Protein AF-A0AB33XSW5-F1 (afdb_monomer_lite)

Secondary structure (DSSP, 8-state):
-EEEETTEEE-EEE-SSS--SSSEEEEEEEE-TTTS-TTS--EEEEEEETTEEEEEEE---S--TT-EEEEEE-S-HHHHHHHHHHHHT-

pLDDT: mean 94.44, std 6.68, range [52.97, 98.75]

Structure (mmCIF, N/CA/C/O backbone):
data_AF-A0AB33XSW5-F1
#
_entry.id   AF-A0AB33XSW5-F1
#
loop_
_atom_site.group_PDB
_atom_site.id
_atom_site.type_symbol
_atom_site.label_atom_id
_atom_site.label_alt_id
_atom_site.label_comp_id
_atom_site.label_asym_id
_atom_site.label_entity_id
_atom_site.label_seq_id
_atom_site.pdbx_PDB_ins_code
_atom_site.Cartn_x
_atom_site.Cartn_y
_atom_site.Cartn_z
_atom_site.occupancy
_atom_site.B_iso_or_equiv
_atom_site.auth_seq_id
_atom_site.auth_comp_id
_atom_site.auth_asym_id
_atom_site.auth_atom_id
_atom_site.pdbx_PDB_model_num
ATOM 1 N N . MET A 1 1 ? 5.448 15.046 -5.274 1.00 81.62 1 MET A N 1
ATOM 2 C CA . MET A 1 1 ? 5.174 13.638 -5.611 1.00 81.62 1 MET A CA 1
ATOM 3 C C . MET A 1 1 ? 4.123 13.118 -4.647 1.00 81.62 1 MET A C 1
ATOM 5 O O . MET A 1 1 ? 4.312 13.270 -3.447 1.00 81.62 1 MET A O 1
ATOM 9 N N . ALA A 1 2 ? 3.008 12.603 -5.161 1.00 93.88 2 ALA A N 1
ATOM 10 C CA . ALA A 1 2 ? 1.927 12.011 -4.366 1.00 93.88 2 ALA A CA 1
ATOM 11 C C . ALA A 1 2 ? 1.881 10.493 -4.591 1.00 93.88 2 ALA A C 1
ATOM 13 O O . ALA A 1 2 ? 2.408 10.008 -5.591 1.00 93.88 2 ALA A O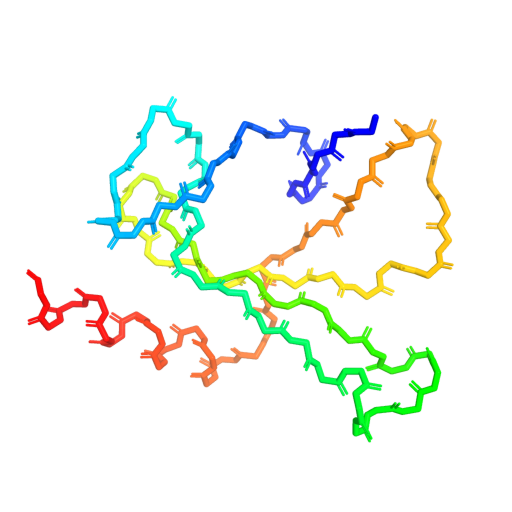 1
ATOM 14 N N . MET A 1 3 ? 1.250 9.757 -3.678 1.00 96.62 3 MET A N 1
ATOM 15 C CA . MET A 1 3 ? 0.895 8.355 -3.906 1.00 96.62 3 MET A CA 1
ATOM 16 C C . MET A 1 3 ? -0.465 8.299 -4.601 1.00 96.62 3 MET A C 1
ATOM 18 O O . MET A 1 3 ? -1.379 9.035 -4.222 1.00 96.62 3 MET A O 1
ATOM 22 N N . ALA A 1 4 ? -0.604 7.412 -5.580 1.00 97.69 4 ALA A N 1
ATOM 23 C CA . ALA A 1 4 ? -1.874 7.125 -6.231 1.00 97.69 4 ALA A CA 1
ATOM 24 C C . ALA A 1 4 ? -2.208 5.635 -6.140 1.00 97.69 4 ALA A C 1
ATOM 26 O O . ALA A 1 4 ? -1.307 4.799 -6.163 1.00 97.69 4 ALA A O 1
ATOM 27 N N . VAL A 1 5 ? -3.498 5.311 -6.049 1.00 97.69 5 VAL A N 1
ATOM 28 C CA . VAL A 1 5 ? -4.010 3.941 -6.182 1.00 97.69 5 VAL A CA 1
ATOM 29 C C . VAL A 1 5 ? -4.957 3.915 -7.374 1.00 97.69 5 VAL A C 1
ATOM 31 O O . VAL A 1 5 ? -5.9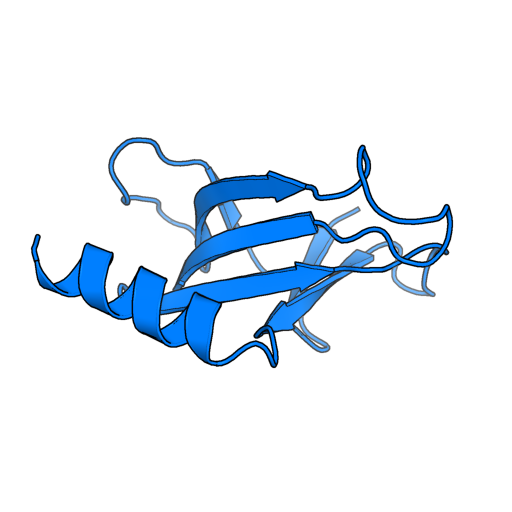88 4.588 -7.356 1.00 97.69 5 VAL A O 1
ATOM 34 N N . GLY A 1 6 ? -4.587 3.183 -8.427 1.00 94.31 6 GLY A N 1
ATOM 35 C CA . GLY A 1 6 ? -5.211 3.359 -9.740 1.00 94.31 6 GLY A CA 1
ATOM 36 C C . GLY A 1 6 ? -5.022 4.796 -10.237 1.00 94.31 6 GLY A C 1
ATOM 37 O O . GLY A 1 6 ? -3.923 5.341 -10.139 1.00 94.31 6 GLY A O 1
ATOM 38 N N . ASP A 1 7 ? -6.095 5.433 -10.704 1.00 91.69 7 ASP A N 1
ATOM 39 C CA . ASP A 1 7 ? -6.049 6.775 -11.313 1.00 91.69 7 ASP A CA 1
ATOM 40 C C . ASP A 1 7 ? -6.328 7.919 -10.321 1.00 91.69 7 ASP A C 1
ATOM 42 O O . ASP A 1 7 ? -6.611 9.052 -10.712 1.00 91.69 7 ASP A O 1
ATOM 46 N N . LYS A 1 8 ? -6.273 7.639 -9.013 1.00 95.56 8 LYS A N 1
ATOM 47 C CA . LYS A 1 8 ? -6.611 8.601 -7.958 1.00 95.56 8 LYS A CA 1
ATOM 48 C C . LYS A 1 8 ? -5.434 8.807 -7.009 1.00 95.56 8 LYS A C 1
ATOM 50 O O . LYS A 1 8 ? -4.927 7.845 -6.435 1.00 95.56 8 LYS A O 1
ATOM 55 N N . ALA A 1 9 ? -5.054 10.064 -6.777 1.00 97.31 9 ALA A N 1
ATOM 56 C CA . ALA A 1 9 ? -4.159 10.432 -5.681 1.00 97.31 9 ALA A CA 1
ATOM 57 C C . ALA A 1 9 ? -4.846 10.230 -4.318 1.00 97.31 9 ALA A C 1
ATOM 59 O O . ALA A 1 9 ? -6.007 10.606 -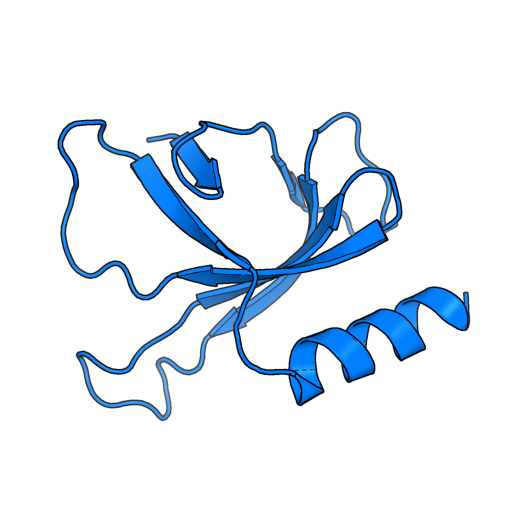4.143 1.00 97.31 9 ALA A O 1
ATOM 60 N N . VAL A 1 10 ? -4.129 9.659 -3.349 1.00 97.75 10 VAL A N 1
ATOM 61 C CA . VAL A 1 10 ? -4.685 9.266 -2.042 1.00 97.75 10 VAL A CA 1
ATOM 62 C C . VAL A 1 10 ? -3.867 9.831 -0.885 1.00 97.75 10 VAL A C 1
ATOM 64 O O . VAL A 1 10 ? -2.666 10.085 -1.014 1.00 97.75 10 VAL A O 1
ATOM 67 N N . THR A 1 11 ? -4.508 10.008 0.271 1.00 97.94 11 THR A N 1
ATOM 68 C CA . THR A 1 11 ? -3.796 10.288 1.524 1.00 97.94 11 THR A CA 1
ATOM 69 C C . THR A 1 11 ? -3.368 8.980 2.176 1.00 97.94 11 THR A C 1
ATOM 71 O O . THR A 1 11 ? -4.095 7.986 2.152 1.00 97.94 11 THR A O 1
ATOM 74 N N . TRP A 1 12 ? -2.183 8.976 2.774 1.00 97.75 12 TRP A N 1
ATOM 75 C CA . TRP A 1 12 ? -1.634 7.797 3.429 1.00 97.75 12 TRP A CA 1
ATOM 76 C C . TRP A 1 12 ? -0.731 8.192 4.591 1.00 97.75 12 TRP A C 1
ATOM 78 O O . TRP A 1 12 ? -0.157 9.284 4.600 1.00 97.75 12 TRP A O 1
ATOM 88 N N . ALA A 1 13 ? -0.591 7.295 5.560 1.00 97.56 13 ALA A N 1
ATOM 89 C CA . ALA A 1 13 ? 0.350 7.444 6.659 1.00 97.56 13 ALA A CA 1
ATOM 90 C C . ALA A 1 13 ? 0.836 6.071 7.145 1.00 97.56 13 ALA A C 1
ATOM 92 O O . ALA A 1 13 ? 0.034 5.135 7.221 1.00 97.56 13 ALA A O 1
ATOM 93 N N . PRO A 1 14 ? 2.125 5.926 7.500 1.00 97.31 14 PRO A N 1
ATOM 94 C CA . PRO A 1 14 ? 2.589 4.754 8.225 1.00 97.31 14 PRO A CA 1
ATOM 95 C C . PRO A 1 14 ? 2.017 4.745 9.647 1.00 97.31 14 PRO A C 1
ATOM 97 O O . PRO A 1 14 ? 1.865 5.797 10.269 1.00 97.31 14 PRO A O 1
ATOM 100 N N . SER A 1 15 ? 1.727 3.560 10.177 1.00 97.38 15 SER A N 1
ATOM 101 C CA . SER A 1 15 ? 1.246 3.382 11.546 1.00 97.38 15 SER A CA 1
ATOM 102 C C . SER A 1 15 ? 1.744 2.070 12.135 1.00 97.38 15 SER A C 1
ATOM 104 O O . SER A 1 15 ? 1.656 1.019 11.505 1.00 97.38 15 SER A O 1
ATOM 106 N N . THR A 1 16 ? 2.232 2.126 13.372 1.00 95.00 16 THR A N 1
ATOM 107 C CA . THR A 1 16 ? 2.615 0.944 14.158 1.00 95.00 16 THR A CA 1
ATOM 108 C C . THR A 1 16 ? 1.443 0.361 14.947 1.00 95.00 16 THR A C 1
ATOM 110 O O . THR A 1 16 ? 1.553 -0.750 15.457 1.00 95.00 16 THR A O 1
ATOM 113 N N . THR A 1 17 ? 0.328 1.091 15.051 1.00 93.94 17 THR A N 1
ATOM 114 C CA . THR A 1 17 ? -0.887 0.667 15.767 1.00 93.94 17 THR A CA 1
ATOM 115 C C . THR A 1 17 ? -2.013 0.244 14.826 1.00 93.94 17 THR A C 1
ATOM 117 O O . THR A 1 17 ? -3.017 -0.290 15.279 1.00 93.94 17 THR A O 1
ATOM 120 N N . GLY A 1 18 ? -1.872 0.492 13.520 1.00 93.69 18 GLY A N 1
ATOM 121 C CA . GLY A 1 18 ? -2.940 0.275 12.542 1.00 93.69 18 GLY A CA 1
ATOM 122 C C . GLY A 1 18 ? -3.971 1.406 12.479 1.00 93.69 18 GLY A C 1
ATOM 123 O O . GLY A 1 18 ? -4.915 1.321 11.699 1.00 93.69 18 GLY A O 1
ATOM 124 N N . GLU A 1 19 ? -3.779 2.488 13.236 1.00 94.38 19 GLU A N 1
ATOM 125 C CA . GLU A 1 19 ? -4.662 3.657 13.224 1.00 94.38 19 GLU A CA 1
ATOM 126 C C . GLU A 1 19 ? -4.014 4.851 12.510 1.00 94.38 19 GLU A C 1
ATOM 128 O O . GLU A 1 19 ? -2.829 5.138 12.705 1.00 94.38 19 GLU A O 1
ATOM 133 N N . SER A 1 20 ? -4.791 5.562 11.686 1.00 95.62 20 SER A N 1
ATOM 134 C CA . SER A 1 20 ? -4.435 6.869 11.121 1.00 95.62 20 SER A CA 1
ATOM 135 C C . SER A 1 20 ? -5.687 7.637 10.660 1.00 95.62 20 SER A C 1
ATOM 137 O O . SER A 1 20 ? -6.756 7.051 10.505 1.00 95.62 20 SER A O 1
ATOM 139 N N . ASN A 1 21 ? -5.541 8.939 10.385 1.00 95.94 21 ASN A N 1
ATOM 140 C CA . ASN A 1 21 ? -6.596 9.796 9.814 1.00 95.94 21 ASN A CA 1
ATOM 141 C C . ASN A 1 21 ? -6.521 9.898 8.275 1.00 95.94 21 ASN A C 1
ATOM 143 O O . ASN A 1 21 ? -6.950 10.894 7.694 1.00 95.94 21 ASN A O 1
ATOM 147 N N . THR A 1 22 ? -5.913 8.913 7.612 1.00 96.94 22 THR A N 1
ATOM 148 C CA . THR A 1 22 ? -5.698 8.912 6.155 1.00 96.94 22 THR A CA 1
ATOM 149 C C . THR A 1 22 ? -6.482 7.799 5.468 1.00 96.94 22 THR A C 1
ATOM 151 O O . THR A 1 22 ? -6.921 6.856 6.123 1.00 96.94 22 THR A O 1
ATOM 154 N N . GLU A 1 23 ? -6.672 7.903 4.149 1.00 97.75 23 GLU A N 1
ATOM 155 C CA . GLU A 1 23 ? -7.410 6.899 3.368 1.00 97.75 23 GLU A CA 1
ATOM 156 C C . GLU A 1 23 ? -6.731 5.520 3.448 1.00 97.75 23 GLU A C 1
ATOM 158 O O . GLU A 1 23 ? -7.408 4.510 3.640 1.00 97.75 23 GLU A O 1
ATOM 163 N N . TYR A 1 24 ? -5.394 5.483 3.392 1.00 98.31 24 TYR A N 1
ATOM 164 C CA . TYR A 1 24 ? -4.598 4.261 3.533 1.00 98.31 24 TYR A CA 1
ATOM 165 C C . TYR A 1 24 ? -3.646 4.331 4.729 1.00 98.31 24 TYR A C 1
ATOM 167 O O . TYR A 1 24 ? -2.653 5.057 4.721 1.00 98.31 24 TYR A O 1
ATOM 175 N N . THR A 1 25 ? -3.886 3.487 5.731 1.00 98.38 25 THR A N 1
ATOM 176 C CA . THR A 1 25 ? -2.940 3.289 6.836 1.00 98.38 25 THR A CA 1
ATOM 177 C C . THR A 1 25 ? -1.940 2.203 6.460 1.00 98.38 25 THR A C 1
ATOM 179 O O . THR A 1 25 ? -2.340 1.059 6.272 1.00 98.38 25 THR A O 1
ATOM 182 N N . ILE A 1 26 ? -0.652 2.522 6.350 1.00 98.38 26 ILE A N 1
ATOM 183 C CA . ILE A 1 26 ? 0.399 1.556 5.996 1.00 98.38 26 ILE A CA 1
ATOM 184 C C . ILE A 1 26 ? 0.953 0.925 7.273 1.00 98.38 26 ILE A C 1
ATOM 186 O O . ILE A 1 26 ? 1.519 1.621 8.111 1.00 98.38 26 ILE A O 1
ATOM 190 N N . VAL A 1 27 ? 0.822 -0.393 7.409 1.00 97.88 27 VAL A N 1
ATOM 191 C CA . VAL A 1 27 ? 1.255 -1.134 8.609 1.00 97.88 27 VAL A CA 1
ATOM 192 C C . VAL A 1 27 ? 2.533 -1.940 8.389 1.00 97.88 27 VAL A C 1
ATOM 194 O O . VAL A 1 27 ? 3.234 -2.257 9.344 1.00 97.88 27 VAL A O 1
ATOM 197 N N . ALA A 1 28 ? 2.873 -2.245 7.135 1.00 98.06 28 ALA A N 1
ATOM 198 C CA . ALA A 1 28 ? 4.160 -2.828 6.775 1.00 98.06 28 ALA A CA 1
ATOM 199 C C . ALA A 1 28 ? 4.538 -2.495 5.327 1.00 98.06 28 ALA A C 1
ATOM 201 O O . ALA A 1 28 ? 3.676 -2.276 4.472 1.00 98.06 28 ALA A O 1
ATOM 202 N N . ILE A 1 29 ? 5.842 -2.488 5.056 1.00 97.94 29 ILE A N 1
ATOM 203 C CA . ILE A 1 29 ? 6.421 -2.257 3.731 1.00 97.94 29 ILE A CA 1
ATOM 204 C C . ILE A 1 29 ? 7.413 -3.381 3.444 1.00 97.94 29 ILE A C 1
ATOM 206 O O . ILE A 1 29 ? 8.234 -3.717 4.296 1.00 97.94 29 ILE A O 1
ATOM 210 N N . HIS A 1 30 ? 7.354 -3.945 2.241 1.00 97.00 30 HIS A N 1
ATOM 211 C CA . HIS A 1 30 ? 8.293 -4.958 1.772 1.00 97.00 30 HIS A CA 1
ATOM 212 C C . HIS A 1 30 ? 8.812 -4.610 0.376 1.00 97.00 30 HIS A C 1
ATOM 214 O O . HIS A 1 30 ? 8.074 -4.073 -0.447 1.00 97.00 30 HIS A O 1
ATOM 220 N N . SER A 1 31 ? 10.072 -4.940 0.096 1.00 95.81 31 SER A N 1
ATOM 221 C CA . SER A 1 31 ? 10.640 -4.875 -1.248 1.00 95.81 31 SER A CA 1
ATOM 222 C C . SER A 1 31 ? 11.429 -6.144 -1.540 1.00 95.81 31 SER A C 1
ATOM 224 O O . SER A 1 31 ? 12.214 -6.599 -0.709 1.00 95.81 31 SER A O 1
ATOM 226 N N . ASP A 1 32 ? 11.242 -6.680 -2.741 1.00 94.25 32 ASP A N 1
ATOM 227 C CA . ASP A 1 32 ? 11.959 -7.845 -3.265 1.00 94.25 32 ASP A CA 1
ATOM 228 C C . ASP A 1 32 ? 13.190 -7.440 -4.103 1.00 94.25 32 ASP A C 1
ATOM 230 O O . ASP A 1 32 ? 13.848 -8.280 -4.713 1.00 94.25 32 ASP A O 1
ATOM 234 N N . ALA A 1 33 ? 13.568 -6.155 -4.078 1.00 92.62 33 ALA A N 1
ATOM 235 C CA . ALA A 1 33 ? 14.639 -5.574 -4.887 1.00 92.62 33 ALA A CA 1
ATOM 236 C C . ALA A 1 33 ? 16.025 -6.225 -4.718 1.00 92.62 33 ALA A C 1
ATOM 238 O O . ALA A 1 33 ? 16.902 -6.003 -5.558 1.00 92.62 33 ALA A O 1
ATOM 239 N N . ALA A 1 34 ? 16.239 -6.968 -3.629 1.00 93.56 34 ALA A N 1
ATOM 240 C CA . ALA A 1 34 ? 17.459 -7.730 -3.374 1.00 93.56 34 ALA A CA 1
ATOM 241 C C . ALA A 1 34 ? 17.517 -9.065 -4.142 1.00 93.56 34 ALA A C 1
ATOM 243 O O . ALA A 1 34 ? 18.603 -9.610 -4.316 1.00 93.56 34 ALA A O 1
ATOM 244 N N . HIS A 1 35 ? 16.371 -9.581 -4.592 1.00 93.06 35 HIS A N 1
ATOM 245 C CA . HIS A 1 35 ? 16.232 -10.904 -5.207 1.00 93.06 35 HIS A CA 1
ATOM 246 C C . HIS A 1 35 ? 15.726 -10.840 -6.653 1.00 93.06 35 HIS A C 1
ATOM 248 O O . HIS A 1 35 ? 16.007 -11.746 -7.432 1.00 93.06 35 HIS A O 1
ATOM 254 N N . GLU A 1 36 ? 15.033 -9.764 -7.031 1.00 93.38 36 GLU A N 1
ATOM 255 C CA . GLU A 1 36 ? 14.495 -9.582 -8.379 1.00 93.38 36 GLU A CA 1
ATOM 256 C C . GLU A 1 36 ? 15.477 -8.858 -9.327 1.00 93.38 36 GLU A C 1
ATOM 258 O O . GLU A 1 36 ? 16.227 -7.960 -8.906 1.00 93.38 36 GLU A O 1
ATOM 263 N N . PRO A 1 37 ? 15.470 -9.189 -10.637 1.00 90.25 37 PRO A N 1
ATOM 264 C CA . PRO A 1 37 ? 16.255 -8.474 -11.637 1.00 90.25 37 PRO A CA 1
ATOM 265 C C . PRO A 1 37 ? 15.812 -7.009 -11.717 1.00 90.25 37 PRO A C 1
ATOM 267 O O . PRO A 1 37 ? 14.719 -6.655 -11.296 1.00 90.25 37 PRO A O 1
ATOM 270 N N . CYS A 1 38 ? 16.642 -6.136 -12.297 1.00 81.25 38 CYS A N 1
ATOM 271 C CA . CYS A 1 38 ? 16.452 -4.676 -12.251 1.00 81.25 38 CYS A CA 1
ATOM 272 C C . CYS A 1 38 ? 15.029 -4.190 -12.612 1.00 81.25 38 CYS A C 1
ATOM 274 O O . CYS A 1 38 ? 14.524 -3.271 -11.975 1.00 81.25 38 CYS A O 1
ATOM 276 N N . LEU A 1 39 ? 14.368 -4.831 -13.582 1.00 86.56 39 LEU A N 1
ATOM 277 C CA . LEU A 1 39 ? 13.010 -4.484 -14.026 1.00 86.56 39 LEU A CA 1
ATOM 278 C C . LEU A 1 39 ? 11.897 -5.318 -13.364 1.00 86.56 39 LEU A C 1
ATOM 280 O O . LEU A 1 39 ? 10.725 -5.044 -13.589 1.00 86.56 39 LEU A O 1
ATOM 284 N N . GLY A 1 40 ? 12.243 -6.319 -12.555 1.00 89.81 40 GLY A N 1
ATOM 285 C CA . GLY A 1 40 ? 11.314 -7.199 -11.837 1.00 89.81 40 GLY A CA 1
ATOM 286 C C . GLY A 1 40 ? 11.017 -6.762 -10.402 1.00 89.81 40 GLY A C 1
ATOM 287 O O . GLY A 1 40 ? 10.363 -7.495 -9.679 1.00 89.81 40 GLY A O 1
ATOM 288 N N . LYS A 1 41 ? 11.535 -5.611 -9.961 1.00 94.31 41 LYS A N 1
ATOM 289 C CA . LYS A 1 41 ? 11.504 -5.199 -8.552 1.00 94.31 41 LYS A CA 1
ATOM 290 C C . LYS A 1 41 ? 10.179 -4.562 -8.177 1.00 94.31 41 LYS A C 1
ATOM 292 O O . LYS A 1 41 ? 9.749 -3.607 -8.820 1.00 94.31 41 LYS A O 1
ATOM 297 N N . HIS A 1 42 ? 9.618 -5.000 -7.065 1.00 96.31 42 HIS A N 1
ATOM 298 C CA . HIS A 1 42 ? 8.381 -4.503 -6.503 1.00 96.31 42 HIS A CA 1
ATOM 299 C C . HIS A 1 42 ? 8.606 -3.833 -5.146 1.00 96.31 42 HIS A C 1
ATOM 301 O O . HIS A 1 42 ? 9.542 -4.120 -4.385 1.00 96.31 42 HIS A O 1
ATOM 307 N N . ILE A 1 43 ? 7.667 -2.953 -4.817 1.00 97.25 43 ILE A N 1
ATOM 308 C CA . ILE A 1 43 ? 7.425 -2.490 -3.455 1.00 97.25 43 ILE A CA 1
ATOM 309 C C . ILE A 1 43 ? 5.983 -2.843 -3.111 1.00 97.25 43 ILE A C 1
ATOM 311 O O . ILE A 1 43 ? 5.059 -2.450 -3.823 1.00 97.25 43 ILE A O 1
ATOM 315 N N . TYR A 1 44 ? 5.805 -3.565 -2.010 1.00 98.44 44 TYR A N 1
ATOM 316 C CA . TYR A 1 44 ? 4.511 -3.945 -1.466 1.00 98.44 44 TYR A CA 1
ATOM 317 C C . TYR A 1 44 ? 4.211 -3.136 -0.210 1.00 98.44 44 TYR A C 1
ATOM 319 O O . TYR A 1 44 ? 5.005 -3.126 0.734 1.00 98.44 44 TYR A O 1
ATOM 327 N N . PHE A 1 45 ? 3.045 -2.500 -0.174 1.00 98.62 45 PHE A N 1
ATOM 328 C CA . PHE A 1 45 ? 2.494 -1.876 1.023 1.00 98.62 45 PHE A CA 1
ATOM 329 C C . PHE A 1 45 ? 1.352 -2.732 1.560 1.00 98.62 45 PHE A C 1
ATOM 331 O O . PHE A 1 45 ? 0.357 -2.966 0.875 1.00 98.62 45 PHE A O 1
ATOM 338 N N . PHE A 1 46 ? 1.480 -3.164 2.809 1.00 98.50 46 PHE A N 1
ATOM 339 C CA . PHE A 1 46 ? 0.398 -3.785 3.559 1.00 98.50 46 PHE A CA 1
ATOM 340 C C . PHE A 1 46 ? -0.365 -2.675 4.266 1.00 98.50 46 PHE A C 1
ATOM 342 O O . PHE A 1 46 ? 0.209 -1.923 5.058 1.00 98.50 46 PHE A O 1
ATOM 349 N N . THR A 1 47 ? -1.643 -2.532 3.931 1.00 98.44 47 THR A N 1
ATOM 350 C CA . THR A 1 47 ? -2.427 -1.346 4.275 1.00 98.44 47 THR A CA 1
ATOM 351 C C . THR A 1 47 ? -3.806 -1.679 4.812 1.00 98.44 47 THR A C 1
ATOM 353 O O . THR A 1 47 ? -4.407 -2.683 4.439 1.00 98.44 47 THR A O 1
ATOM 356 N N . LEU A 1 48 ? -4.339 -0.799 5.648 1.00 98.00 48 LEU A N 1
ATOM 357 C CA . LEU A 1 48 ? -5.743 -0.779 6.026 1.00 98.00 48 LEU A CA 1
ATOM 358 C C . LEU A 1 48 ? -6.414 0.391 5.305 1.00 98.00 48 LEU A C 1
ATOM 360 O O . LEU A 1 48 ? -6.065 1.548 5.543 1.00 98.00 48 LEU A O 1
ATOM 364 N N . HIS A 1 49 ? -7.384 0.087 4.446 1.00 97.12 49 HIS A N 1
ATOM 365 C CA . HIS A 1 49 ? -8.245 1.065 3.784 1.00 97.12 49 HIS A CA 1
ATOM 366 C C . HIS A 1 49 ? -9.664 0.888 4.317 1.00 97.12 49 HIS A C 1
ATOM 368 O O . HIS A 1 49 ? -10.267 -0.166 4.127 1.00 97.12 49 HIS A O 1
ATOM 374 N N . ASN A 1 50 ? -10.188 1.881 5.040 1.00 91.50 50 ASN A N 1
ATOM 375 C CA . ASN A 1 50 ? -11.463 1.760 5.766 1.00 91.50 50 ASN A CA 1
ATOM 376 C C . ASN A 1 50 ? -11.521 0.498 6.651 1.00 91.50 50 ASN A C 1
ATOM 378 O O . ASN A 1 50 ? -12.507 -0.237 6.642 1.00 91.50 50 ASN A O 1
ATOM 382 N N . LYS A 1 51 ? -10.427 0.227 7.382 1.00 90.12 51 LYS A N 1
ATOM 383 C CA . LYS A 1 51 ? -10.210 -0.979 8.209 1.00 90.12 51 LYS A CA 1
ATOM 384 C C . LYS A 1 51 ? -10.183 -2.310 7.441 1.00 90.12 51 LYS A C 1
ATOM 386 O O . LYS A 1 51 ? -10.029 -3.354 8.062 1.00 90.12 51 LYS A O 1
ATOM 391 N N . GLN A 1 52 ? -10.287 -2.292 6.113 1.00 95.69 52 GLN A N 1
ATOM 392 C CA . GLN A 1 52 ? -10.158 -3.487 5.286 1.00 95.69 52 GLN A CA 1
ATOM 393 C C . GLN A 1 52 ? -8.696 -3.685 4.861 1.00 95.69 52 GLN A C 1
ATOM 395 O O . GLN A 1 52 ? -8.078 -2.739 4.357 1.00 95.69 52 GLN A O 1
ATOM 400 N N . PRO A 1 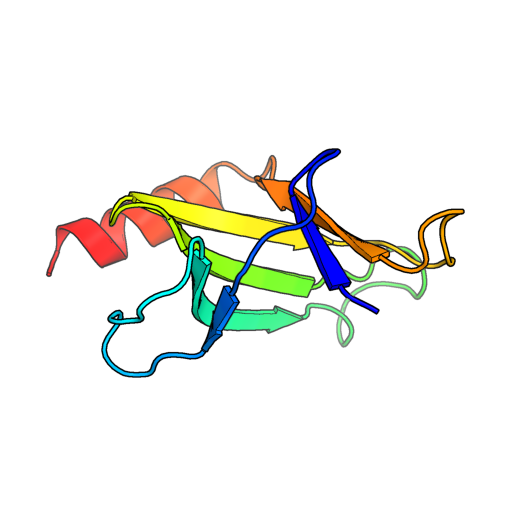53 ? -8.132 -4.893 5.028 1.00 97.88 53 PRO A N 1
ATOM 401 C CA . PRO A 1 53 ? -6.769 -5.189 4.617 1.00 97.88 53 PRO A CA 1
ATOM 402 C C . PRO A 1 53 ? -6.634 -5.163 3.092 1.00 97.88 53 PRO A C 1
ATOM 404 O O . PRO A 1 53 ? -7.401 -5.796 2.363 1.00 97.88 53 PRO A O 1
ATOM 407 N N . LYS A 1 54 ? -5.628 -4.437 2.607 1.00 98.25 54 LYS A N 1
ATOM 408 C CA . LYS A 1 54 ? -5.250 -4.331 1.197 1.00 98.25 54 LYS A CA 1
ATOM 409 C C . LYS A 1 54 ? -3.738 -4.421 1.063 1.00 98.25 54 LYS A C 1
ATOM 411 O O . LYS A 1 54 ? -3.007 -3.756 1.795 1.00 98.25 54 LYS A O 1
ATOM 416 N N . VAL A 1 55 ? -3.273 -5.216 0.104 1.00 98.69 55 VAL A N 1
ATOM 417 C CA . VAL A 1 55 ? -1.860 -5.255 -0.283 1.00 98.69 55 VAL A CA 1
ATOM 418 C C . VAL A 1 55 ? -1.723 -4.516 -1.603 1.00 98.69 55 VAL A C 1
ATOM 420 O O . VAL A 1 55 ? -2.253 -4.951 -2.624 1.00 98.69 55 VAL A O 1
ATOM 423 N N . LEU A 1 56 ? -1.048 -3.376 -1.564 1.00 98.75 56 LEU A N 1
ATOM 424 C CA . LEU A 1 56 ? -0.772 -2.557 -2.732 1.00 98.75 56 LEU A CA 1
ATOM 425 C C . LEU A 1 56 ? 0.622 -2.876 -3.261 1.00 98.75 56 LEU A C 1
ATOM 427 O O . LEU A 1 56 ? 1.527 -3.137 -2.475 1.00 98.75 56 LEU A O 1
ATOM 431 N N . VAL A 1 57 ? 0.804 -2.832 -4.574 1.00 98.44 57 VAL A N 1
ATOM 432 C CA . VAL A 1 57 ? 2.087 -3.062 -5.235 1.00 98.44 57 VAL A CA 1
ATOM 433 C C . VAL A 1 57 ? 2.380 -1.956 -6.238 1.00 98.44 57 VAL A C 1
ATOM 435 O O . VAL A 1 57 ? 1.482 -1.479 -6.934 1.00 98.44 57 VAL A O 1
ATOM 438 N N . THR A 1 58 ? 3.646 -1.559 -6.316 1.00 97.12 58 THR A N 1
ATOM 439 C CA . THR A 1 58 ? 4.175 -0.773 -7.429 1.00 97.12 58 THR A CA 1
ATOM 440 C C . THR A 1 58 ? 5.411 -1.451 -8.005 1.00 97.12 58 THR A C 1
ATOM 442 O O . THR A 1 58 ? 6.223 -2.019 -7.273 1.00 97.12 58 THR A O 1
ATOM 445 N N . GLN A 1 59 ? 5.529 -1.371 -9.325 1.00 95.56 59 GLN A N 1
ATOM 446 C CA . GLN A 1 59 ? 6.700 -1.764 -10.113 1.00 95.56 59 GLN A CA 1
ATOM 447 C C . GLN A 1 59 ? 7.134 -0.595 -11.018 1.00 95.56 59 GLN A C 1
ATOM 449 O O . GLN A 1 59 ? 7.789 -0.778 -12.043 1.00 95.56 59 GLN A O 1
ATOM 454 N N . GLN A 1 60 ? 6.690 0.623 -10.681 1.00 93.75 60 GLN A N 1
ATOM 455 C CA . GLN A 1 60 ? 6.922 1.810 -11.488 1.00 93.75 60 GLN A CA 1
ATOM 456 C C . GLN A 1 60 ? 8.429 2.090 -11.577 1.00 93.75 60 GLN A C 1
ATOM 458 O O . GLN A 1 60 ? 9.092 2.336 -10.572 1.00 93.75 60 GLN A O 1
ATOM 463 N N . ASN A 1 61 ? 8.961 2.064 -12.798 1.00 89.94 61 ASN A N 1
ATOM 464 C CA . ASN A 1 61 ? 10.383 2.261 -13.097 1.00 89.94 61 ASN A CA 1
ATOM 465 C C . ASN A 1 61 ? 10.668 3.570 -13.858 1.00 89.94 61 ASN A C 1
ATOM 467 O O . ASN A 1 61 ? 11.824 3.876 -14.143 1.00 89.94 61 ASN A O 1
ATOM 471 N N . GLN A 1 62 ? 9.624 4.333 -14.185 1.00 89.31 62 GLN A N 1
ATOM 472 C CA . GLN A 1 62 ? 9.682 5.636 -14.843 1.00 89.31 62 GLN A CA 1
ATOM 473 C C . GLN A 1 62 ? 8.695 6.602 -14.180 1.00 89.31 62 GLN A C 1
ATOM 475 O O . GLN A 1 62 ? 7.761 6.189 -13.492 1.00 89.31 62 GLN A O 1
ATOM 480 N N . GLY A 1 63 ? 8.890 7.905 -14.379 1.00 91.00 63 GLY A N 1
ATOM 481 C CA . GLY A 1 63 ? 7.882 8.899 -14.002 1.00 91.00 63 GLY A CA 1
ATOM 482 C C . GLY A 1 63 ? 6.591 8.758 -14.822 1.00 91.00 63 GLY A C 1
ATOM 483 O O . GLY A 1 63 ? 6.560 8.076 -15.843 1.00 91.00 63 GLY A O 1
ATOM 484 N N . ASN A 1 64 ? 5.532 9.440 -14.388 1.00 92.56 64 ASN A N 1
ATOM 485 C CA . ASN A 1 64 ? 4.301 9.635 -15.160 1.00 92.56 64 ASN A CA 1
ATOM 486 C C . ASN A 1 64 ? 3.985 11.135 -15.274 1.00 92.56 64 ASN A C 1
ATOM 488 O O . ASN A 1 64 ? 4.606 11.958 -14.598 1.00 92.56 64 ASN A O 1
ATOM 492 N N . GLU A 1 65 ? 3.008 11.485 -16.112 1.00 92.94 65 GLU A N 1
ATOM 493 C CA . GLU A 1 65 ? 2.607 12.874 -16.398 1.00 92.94 65 GLU A CA 1
ATOM 494 C C . GLU A 1 65 ? 2.191 13.661 -15.144 1.00 92.94 65 GLU A C 1
ATOM 496 O O . GLU A 1 65 ? 2.316 14.883 -15.096 1.00 92.94 65 GLU A O 1
ATOM 501 N N . HIS A 1 66 ? 1.745 12.961 -14.098 1.00 92.00 66 HIS A N 1
ATOM 502 C CA . HIS A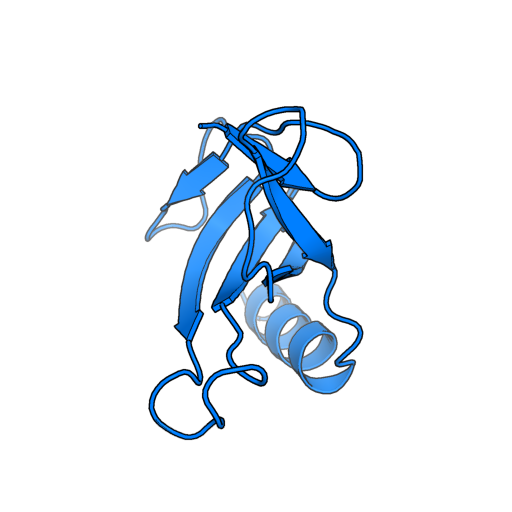 1 66 ? 1.303 13.555 -12.840 1.00 92.00 66 HIS A CA 1
ATOM 503 C C . HIS A 1 66 ? 2.399 13.635 -11.766 1.00 92.00 66 HIS A C 1
ATOM 505 O O . HIS A 1 66 ? 2.168 14.202 -10.694 1.00 92.00 66 HIS A O 1
ATOM 511 N N . ASN A 1 67 ? 3.595 13.090 -12.021 1.00 93.25 67 ASN A N 1
ATOM 512 C CA . ASN A 1 67 ? 4.658 12.934 -11.024 1.00 93.25 67 ASN A CA 1
ATOM 513 C C . ASN A 1 67 ? 4.163 12.218 -9.743 1.00 93.25 67 ASN A C 1
ATOM 515 O O . ASN A 1 67 ? 4.449 12.628 -8.608 1.00 93.25 67 ASN A O 1
ATOM 519 N N . TRP A 1 68 ? 3.346 11.179 -9.931 1.00 95.88 68 TRP A N 1
ATOM 520 C CA . TRP A 1 68 ? 2.820 10.321 -8.867 1.00 95.88 68 TRP A CA 1
ATOM 521 C C . TRP A 1 68 ? 3.586 9.001 -8.798 1.00 95.88 68 TRP A C 1
ATOM 523 O O . TRP A 1 68 ? 4.056 8.493 -9.816 1.00 95.88 68 TRP A O 1
ATOM 533 N N . LEU A 1 69 ? 3.664 8.423 -7.601 1.00 96.00 69 LEU A N 1
ATOM 534 C CA . LEU A 1 69 ? 4.043 7.027 -7.418 1.00 96.00 69 LEU A CA 1
ATOM 535 C C . LEU A 1 69 ? 2.767 6.183 -7.412 1.00 96.00 69 LEU A C 1
ATOM 537 O O . LEU A 1 69 ? 1.962 6.278 -6.482 1.00 96.00 69 LEU A O 1
ATOM 541 N N . GLN A 1 70 ? 2.563 5.409 -8.472 1.00 96.94 70 GLN A N 1
ATOM 542 C CA . GLN A 1 70 ? 1.317 4.699 -8.721 1.00 96.94 70 GLN A CA 1
ATOM 543 C C . GLN A 1 70 ? 1.372 3.273 -8.178 1.00 96.94 70 GLN A C 1
ATOM 545 O O . GLN A 1 70 ? 2.301 2.512 -8.457 1.00 96.94 70 GLN A O 1
ATOM 550 N N . PHE A 1 71 ? 0.352 2.920 -7.407 1.00 98.12 71 PHE A N 1
ATOM 551 C CA . PHE A 1 71 ? 0.125 1.599 -6.847 1.00 98.12 71 PHE A CA 1
ATOM 552 C C . PHE A 1 71 ? -1.168 0.998 -7.391 1.00 98.12 71 PHE A C 1
ATOM 554 O O . PHE A 1 71 ? -2.106 1.700 -7.774 1.00 98.12 71 PHE A O 1
ATOM 561 N N . TYR A 1 72 ? -1.240 -0.324 -7.333 1.00 98.06 72 TYR A N 1
ATOM 562 C CA . TYR A 1 72 ? -2.439 -1.104 -7.612 1.00 98.06 72 TYR A CA 1
ATOM 563 C C . TYR A 1 72 ? -2.624 -2.144 -6.513 1.00 98.06 72 TYR A C 1
ATOM 565 O O . TYR A 1 72 ? -1.653 -2.530 -5.862 1.00 98.06 72 TYR A O 1
ATOM 573 N N . GLU A 1 73 ? -3.847 -2.624 -6.289 1.00 98.06 73 GLU A N 1
ATOM 574 C CA . GLU A 1 73 ? -4.015 -3.829 -5.472 1.00 98.06 73 GLU A CA 1
ATOM 575 C C . GLU A 1 73 ? -3.275 -4.984 -6.157 1.00 98.06 73 GLU A C 1
ATOM 577 O O . GLU A 1 73 ? -3.417 -5.195 -7.363 1.00 98.06 73 GLU A O 1
ATOM 582 N N . THR A 1 74 ? -2.444 -5.700 -5.400 1.00 97.88 74 THR A N 1
ATOM 583 C CA . THR A 1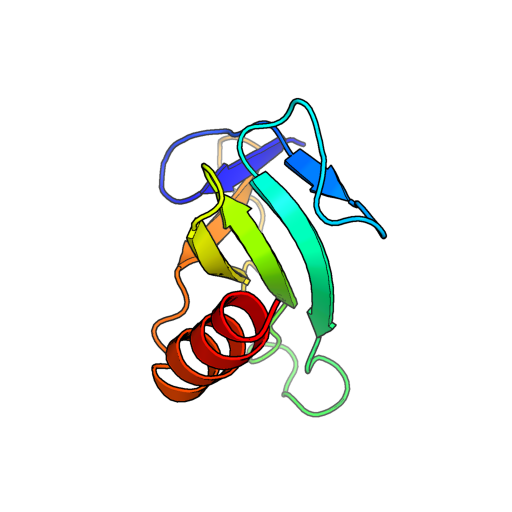 74 ? -1.673 -6.817 -5.946 1.00 97.88 74 THR A CA 1
ATOM 584 C C . THR A 1 74 ? -2.601 -7.874 -6.533 1.00 97.88 74 THR A C 1
ATOM 586 O O . THR A 1 74 ? -3.654 -8.170 -5.975 1.00 97.88 74 THR A O 1
ATOM 589 N N . GLN A 1 75 ? -2.192 -8.489 -7.639 1.00 97.38 75 GLN A N 1
ATOM 590 C CA . GLN A 1 75 ? -2.879 -9.660 -8.189 1.00 97.38 75 GLN A CA 1
ATOM 591 C C . GLN A 1 75 ? -2.463 -10.960 -7.481 1.00 97.38 75 GLN A C 1
ATOM 593 O O . GLN A 1 75 ? -3.056 -12.011 -7.713 1.00 97.38 75 GLN A O 1
ATOM 598 N N . ASN A 1 76 ? -1.459 -10.910 -6.597 1.00 96.81 76 ASN A N 1
ATOM 599 C CA . ASN A 1 76 ? -1.014 -12.071 -5.839 1.00 96.81 76 ASN A CA 1
ATOM 600 C C . ASN A 1 76 ? -2.039 -12.432 -4.752 1.00 96.81 76 ASN A C 1
ATOM 602 O O . ASN A 1 76 ? -2.081 -11.831 -3.676 1.00 96.81 76 ASN A O 1
ATOM 606 N N . GLN A 1 77 ? -2.848 -13.451 -5.038 1.00 97.88 77 GLN A N 1
ATOM 607 C CA . GLN A 1 77 ? -3.918 -13.904 -4.157 1.00 97.88 77 GLN A CA 1
ATOM 608 C C . GLN A 1 77 ? -3.401 -14.380 -2.790 1.00 97.88 77 GLN A C 1
ATOM 610 O O . GLN A 1 77 ? -4.013 -14.077 -1.771 1.00 97.88 77 GLN A O 1
ATOM 615 N N . MET A 1 78 ? -2.231 -15.030 -2.740 1.00 97.81 78 MET A N 1
ATOM 616 C CA . MET A 1 78 ? -1.647 -15.505 -1.480 1.00 97.81 78 MET A CA 1
ATOM 617 C C . MET A 1 78 ? -1.285 -14.352 -0.539 1.00 97.81 78 MET A C 1
ATOM 619 O O . MET A 1 78 ? -1.499 -14.463 0.667 1.00 97.81 78 MET A O 1
ATOM 623 N N . LEU A 1 79 ? -0.767 -13.239 -1.070 1.00 97.38 79 LEU A N 1
ATOM 624 C CA . LEU A 1 79 ? -0.464 -12.056 -0.257 1.00 97.38 79 LEU A CA 1
ATOM 625 C C . LEU A 1 79 ? -1.736 -11.396 0.278 1.00 97.38 79 LEU A C 1
ATOM 627 O O . LEU A 1 79 ? -1.778 -11.014 1.448 1.00 97.38 79 LEU A O 1
ATOM 631 N N . ARG A 1 80 ? -2.776 -11.287 -0.557 1.00 98.00 80 ARG A N 1
ATOM 632 C CA . ARG A 1 80 ? -4.073 -10.718 -0.155 1.00 98.00 80 ARG A CA 1
ATOM 633 C C . ARG A 1 80 ? -4.712 -11.547 0.955 1.00 98.00 80 ARG A C 1
ATOM 635 O O . ARG A 1 80 ? -5.040 -11.001 2.005 1.00 98.00 80 ARG A O 1
ATOM 642 N N . ASP A 1 81 ? -4.821 -12.856 0.746 1.00 97.56 81 ASP A N 1
ATOM 643 C CA . ASP A 1 81 ? -5.482 -13.768 1.682 1.00 97.56 81 ASP A CA 1
ATOM 644 C C . ASP A 1 81 ? -4.674 -13.941 2.968 1.00 97.56 81 ASP A C 1
ATOM 646 O O . ASP A 1 81 ? -5.231 -13.925 4.066 1.00 97.56 81 ASP A O 1
ATOM 650 N N . GLY A 1 82 ? -3.349 -14.055 2.850 1.00 97.56 82 GLY A N 1
ATOM 651 C CA . GLY A 1 82 ? -2.452 -14.164 3.995 1.00 97.56 82 GLY A CA 1
ATOM 652 C C . GLY A 1 82 ? -2.535 -12.940 4.901 1.00 97.56 82 GLY A C 1
ATOM 653 O O . GLY A 1 82 ? -2.690 -13.082 6.114 1.00 97.56 82 GLY A O 1
ATOM 654 N N . PHE A 1 83 ? -2.502 -11.737 4.324 1.00 97.62 83 PHE A N 1
ATOM 655 C CA . PHE A 1 83 ? -2.632 -10.514 5.109 1.00 97.62 83 PHE A CA 1
ATOM 656 C C . PHE A 1 83 ? -4.036 -10.344 5.697 1.00 97.62 83 PHE A C 1
ATOM 658 O O . PHE A 1 83 ? -4.162 -10.011 6.875 1.00 97.62 83 PHE A O 1
ATOM 665 N N . ALA A 1 84 ? -5.087 -10.638 4.925 1.00 97.19 84 ALA A N 1
ATOM 666 C CA . ALA A 1 84 ? -6.456 -10.586 5.428 1.00 97.19 84 ALA A CA 1
ATOM 667 C C . ALA A 1 84 ? -6.666 -11.513 6.632 1.00 97.19 84 ALA A C 1
ATOM 669 O O . ALA A 1 84 ? -7.282 -11.111 7.619 1.00 97.19 84 ALA A O 1
ATOM 670 N N . LYS A 1 85 ? -6.082 -12.718 6.591 1.00 96.69 85 LYS A N 1
ATOM 671 C CA . LYS A 1 85 ? -6.102 -13.664 7.709 1.00 96.69 85 LYS A CA 1
ATOM 672 C C . LYS A 1 85 ? -5.381 -13.127 8.946 1.00 96.69 85 LYS A C 1
ATOM 674 O O . LYS A 1 85 ? -5.874 -13.332 10.046 1.00 96.69 85 LYS A O 1
ATOM 679 N N . ILE A 1 86 ? -4.238 -12.455 8.788 1.00 93.81 86 ILE A N 1
ATOM 680 C CA . ILE A 1 86 ? -3.512 -11.856 9.921 1.00 93.81 86 ILE A CA 1
ATOM 681 C C . ILE A 1 86 ? -4.371 -10.779 10.585 1.00 93.81 86 ILE A C 1
ATOM 683 O O . ILE A 1 86 ? -4.500 -10.784 11.801 1.00 93.81 86 ILE A O 1
ATOM 687 N N . VAL A 1 87 ? -4.993 -9.896 9.799 1.00 91.31 87 VAL A N 1
ATOM 688 C CA . VAL A 1 87 ? -5.803 -8.792 10.338 1.00 91.31 87 VAL A CA 1
ATOM 689 C C . VAL A 1 87 ? -7.087 -9.284 11.010 1.00 91.31 87 VAL A C 1
ATOM 691 O O . VAL A 1 87 ? -7.456 -8.729 12.029 1.00 91.31 87 VAL A O 1
ATOM 694 N N . GLN A 1 88 ? -7.744 -10.337 10.506 1.00 80.19 88 GLN A N 1
ATOM 695 C CA . GLN A 1 88 ? -8.959 -10.903 11.125 1.00 80.19 88 GLN A CA 1
ATOM 696 C C . GLN A 1 88 ? -8.732 -11.582 12.484 1.00 80.19 88 GLN A C 1
ATOM 698 O O . GLN A 1 88 ? -9.694 -11.852 13.199 1.00 80.19 88 GLN A O 1
ATOM 703 N N . VAL A 1 89 ? -7.488 -11.938 12.808 1.00 63.31 89 VAL A N 1
ATOM 704 C CA . VAL A 1 89 ? -7.138 -12.602 14.074 1.00 63.31 89 VAL A CA 1
ATOM 705 C C . VAL A 1 89 ? -6.964 -11.587 15.219 1.00 63.31 89 VAL A C 1
ATOM 707 O O . VAL A 1 89 ? -6.849 -11.996 16.375 1.00 63.31 89 VAL A O 1
ATOM 710 N N . TYR A 1 90 ? -7.010 -10.285 14.920 1.00 52.97 90 TYR A N 1
ATOM 711 C CA . TYR A 1 90 ? -6.963 -9.173 15.874 1.00 52.97 90 TYR A CA 1
ATOM 712 C C . TYR A 1 90 ? -8.242 -8.330 15.804 1.00 52.97 90 TYR A C 1
ATOM 714 O O . TYR A 1 90 ? -8.574 -7.717 16.843 1.00 52.97 90 TYR A O 1
#

Radius of gyration: 13.26 Å; chains: 1; bounding box: 29×29×32 Å

Organism: NCBI:txid1203259

Sequence (90 aa):
MAMAVGDKAVTWAPSTTGESNTEYTIVAIHSDAAHEPCLGKHIYFFTLHNKQPKVLVTQQNQGNEHNWLQFYETQNQMLRDGFAKIVQVY

Foldseek 3Di:
DFAAEPPDGWFEDEDCVQDDPTQKHFNDKDWPCVPDDPQRIKIWTFTQGVNQTFIWIASDPDADPVRYRYIYGDPPPCVNVVSRVVSVVD

InterPro domains:
  IPR031927 Domain of unknown function DUF4767 [PF15983] (3-87)